Protein AF-A0A959BKE2-F1 (afdb_monomer_lite)

Structure (mmCIF, N/CA/C/O backbone):
data_AF-A0A959BKE2-F1
#
_entry.id   AF-A0A959BKE2-F1
#
loop_
_atom_site.group_PDB
_atom_site.id
_atom_site.type_symbol
_atom_site.label_atom_id
_atom_site.label_alt_id
_atom_site.label_comp_id
_atom_site.label_asym_id
_atom_site.label_entity_id
_atom_site.label_seq_id
_atom_site.pdbx_PDB_ins_code
_atom_site.Cartn_x
_atom_site.Cartn_y
_atom_site.Cartn_z
_atom_site.occupancy
_atom_site.B_iso_or_equiv
_atom_site.auth_seq_id
_atom_site.auth_comp_id
_atom_site.auth_asym_id
_atom_site.auth_atom_id
_atom_site.pdbx_PDB_model_num
ATOM 1 N N . MET A 1 1 ? 44.105 11.284 49.586 1.00 41.22 1 MET A N 1
ATOM 2 C CA . MET A 1 1 ? 44.989 10.848 48.483 1.00 41.22 1 MET A CA 1
ATOM 3 C C . MET A 1 1 ? 44.110 10.259 47.390 1.00 41.22 1 MET A C 1
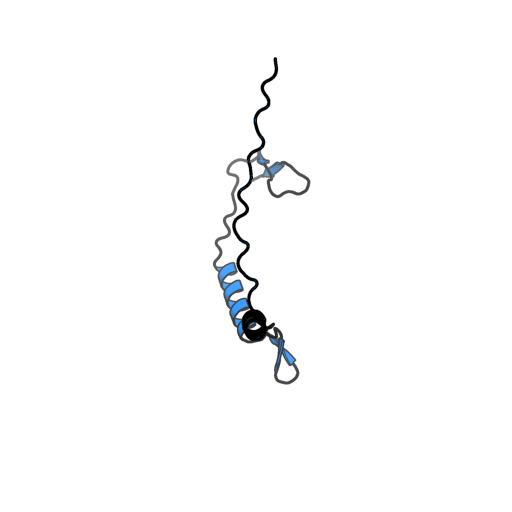ATOM 5 O O . MET A 1 1 ? 43.509 9.220 47.619 1.00 41.22 1 MET A O 1
ATOM 9 N N . VAL A 1 2 ? 43.936 10.963 46.268 1.00 49.00 2 VAL A N 1
ATOM 10 C CA . VAL A 1 2 ? 43.068 10.526 45.158 1.00 49.00 2 VAL A CA 1
ATOM 11 C C . VAL A 1 2 ? 43.936 9.822 44.120 1.00 49.00 2 VAL A C 1
ATOM 13 O O . VAL A 1 2 ? 44.916 10.387 43.638 1.00 49.00 2 VAL A O 1
ATOM 16 N N . LYS A 1 3 ? 43.605 8.564 43.829 1.00 52.53 3 LYS A N 1
ATOM 17 C CA . LYS A 1 3 ? 44.306 7.708 42.869 1.00 52.53 3 LYS A CA 1
ATOM 18 C C . LYS A 1 3 ? 43.865 8.112 41.459 1.00 52.53 3 LYS A C 1
ATOM 20 O O . LYS A 1 3 ? 42.680 8.038 41.152 1.00 52.53 3 LYS A O 1
ATOM 25 N N . GLN A 1 4 ? 44.800 8.562 40.626 1.00 54.44 4 GLN A N 1
ATOM 26 C CA . GLN A 1 4 ? 44.545 8.819 39.207 1.00 54.44 4 GLN A CA 1
ATOM 27 C C . GLN A 1 4 ? 44.290 7.473 38.517 1.00 54.44 4 GLN A C 1
ATOM 29 O O . GLN A 1 4 ? 45.168 6.609 38.489 1.00 54.44 4 GLN A O 1
ATOM 34 N N . VAL A 1 5 ? 43.072 7.272 38.016 1.00 62.94 5 VAL A N 1
ATOM 35 C CA . VAL A 1 5 ? 42.736 6.137 37.151 1.00 62.94 5 VAL A CA 1
ATOM 36 C C . VAL A 1 5 ? 43.239 6.491 35.755 1.00 62.94 5 VAL A C 1
ATOM 38 O O . VAL A 1 5 ? 42.832 7.501 35.185 1.00 62.94 5 VAL A O 1
ATOM 41 N N 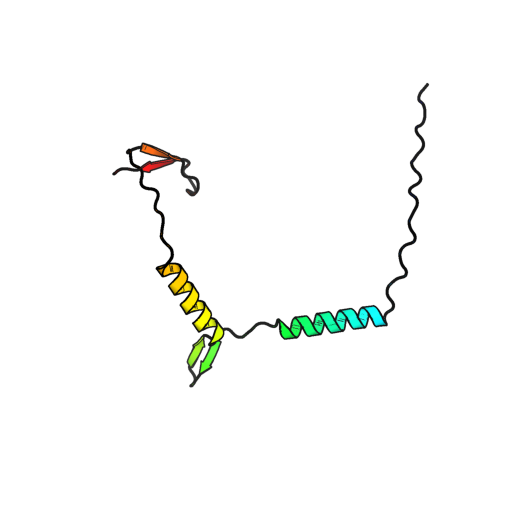. GLY A 1 6 ? 44.186 5.701 35.249 1.00 60.44 6 GLY A N 1
ATOM 42 C CA . GLY A 1 6 ? 44.805 5.905 33.942 1.00 60.44 6 GLY A CA 1
ATOM 43 C C . GLY A 1 6 ? 43.775 5.921 32.811 1.00 60.44 6 GLY A C 1
ATOM 44 O O . GLY A 1 6 ? 42.824 5.141 32.800 1.00 60.44 6 GLY A O 1
ATOM 45 N N . LYS A 1 7 ? 43.981 6.839 31.865 1.00 57.62 7 LYS A N 1
ATOM 46 C CA . LYS A 1 7 ? 43.232 6.965 30.612 1.00 57.62 7 LYS A CA 1
ATOM 47 C C . LYS A 1 7 ? 43.362 5.657 29.814 1.00 57.62 7 LYS A C 1
ATOM 49 O O . LYS A 1 7 ? 44.496 5.226 29.615 1.00 57.62 7 LYS A O 1
ATOM 54 N N . PRO A 1 8 ? 42.268 5.024 29.352 1.00 58.28 8 PRO A N 1
ATOM 55 C CA . PRO A 1 8 ? 42.389 3.874 28.470 1.00 58.28 8 PRO A CA 1
ATOM 56 C C . PRO A 1 8 ? 42.980 4.341 27.137 1.00 58.28 8 PRO A C 1
ATOM 58 O O . PRO A 1 8 ? 42.455 5.249 26.487 1.00 58.28 8 PRO A O 1
ATOM 61 N N . GLU A 1 9 ? 44.107 3.748 26.768 1.00 64.81 9 GLU A N 1
ATOM 62 C CA . GLU A 1 9 ? 44.712 3.905 25.455 1.00 64.81 9 GLU A CA 1
ATOM 63 C C . GLU A 1 9 ? 43.831 3.160 24.452 1.00 64.81 9 GLU A C 1
ATOM 65 O O . GLU A 1 9 ? 43.715 1.937 24.477 1.00 64.81 9 GLU A O 1
ATOM 70 N N . VAL A 1 10 ? 43.104 3.926 23.640 1.00 69.50 10 VAL A N 1
ATOM 71 C CA . VAL A 1 10 ? 42.244 3.389 22.587 1.00 69.50 10 VAL A CA 1
ATOM 72 C C . VAL A 1 10 ? 43.153 2.928 21.455 1.00 69.50 10 VAL A C 1
ATOM 74 O O . VAL A 1 10 ? 43.653 3.741 20.676 1.00 69.50 10 VAL A O 1
ATOM 77 N N . GLU A 1 11 ? 43.379 1.619 21.388 1.00 64.06 11 GLU A N 1
ATOM 78 C CA . GLU A 1 11 ? 44.091 0.968 20.294 1.00 64.06 11 GLU A CA 1
ATOM 79 C C . GLU A 1 11 ? 43.342 1.243 18.984 1.00 64.06 11 GLU A C 1
ATOM 81 O O . GLU A 1 11 ? 42.238 0.753 18.733 1.00 64.06 11 GLU A O 1
ATOM 86 N N . THR A 1 12 ? 43.914 2.127 18.171 1.00 66.75 12 THR A N 1
ATOM 87 C CA . THR A 1 12 ? 43.323 2.542 16.901 1.00 66.75 12 THR A CA 1
ATOM 88 C C . THR A 1 12 ? 43.583 1.432 15.892 1.00 66.75 12 THR A C 1
ATOM 90 O O . THR A 1 12 ? 44.698 1.287 15.396 1.00 66.75 12 THR A O 1
ATOM 93 N N . GLN A 1 13 ? 42.561 0.622 15.608 1.00 68.75 13 GLN A N 1
ATOM 94 C CA . GLN A 1 13 ? 42.629 -0.378 14.544 1.00 68.75 13 GLN A CA 1
ATOM 95 C C . GLN A 1 13 ? 42.997 0.306 13.216 1.00 68.75 13 GLN A C 1
ATOM 97 O O . GLN A 1 13 ? 42.477 1.391 12.932 1.00 68.75 13 GLN A O 1
ATOM 102 N N . PRO A 1 14 ? 43.884 -0.286 12.393 1.00 63.91 14 PRO A N 1
ATOM 103 C CA . PRO A 1 14 ? 44.289 0.325 11.139 1.00 63.91 14 PRO A CA 1
ATOM 104 C C . PRO A 1 14 ? 43.067 0.478 10.235 1.00 63.91 14 PRO A C 1
ATOM 106 O O . PRO A 1 14 ? 42.415 -0.501 9.867 1.00 63.91 14 PRO A O 1
ATOM 109 N N . LEU A 1 15 ? 42.762 1.729 9.889 1.00 71.00 15 LEU A N 1
ATOM 110 C CA . LEU A 1 15 ? 41.720 2.068 8.933 1.00 71.00 15 LEU A CA 1
ATOM 111 C C . LEU A 1 15 ? 42.030 1.324 7.625 1.00 71.00 15 LEU A C 1
ATOM 113 O O . LEU A 1 15 ? 43.107 1.502 7.051 1.00 71.00 15 LEU A O 1
ATOM 117 N N . SER A 1 16 ? 41.121 0.451 7.183 1.00 71.25 16 SER A N 1
ATOM 118 C CA . SER A 1 16 ? 41.296 -0.326 5.952 1.00 71.25 16 SER A CA 1
ATOM 119 C C . SER A 1 16 ? 41.640 0.604 4.782 1.00 71.25 16 SER A C 1
ATOM 121 O O . SER A 1 16 ? 41.042 1.684 4.696 1.00 71.25 16 SER A O 1
ATOM 123 N N . PRO A 1 17 ? 42.561 0.218 3.877 1.00 78.56 17 PRO A N 1
ATOM 124 C CA . PRO A 1 17 ? 42.984 1.082 2.783 1.00 78.56 17 PRO A CA 1
ATOM 125 C C . PRO A 1 17 ? 41.768 1.531 1.963 1.00 78.56 17 PRO A C 1
ATOM 127 O O . PRO A 1 17 ? 40.866 0.721 1.719 1.00 78.56 17 PRO A O 1
ATOM 130 N N . PRO A 1 18 ? 41.719 2.810 1.545 1.00 74.69 18 PRO A N 1
ATOM 131 C CA . PRO A 1 18 ? 40.575 3.326 0.821 1.00 74.69 18 PRO A CA 1
ATOM 132 C C . PRO A 1 18 ? 4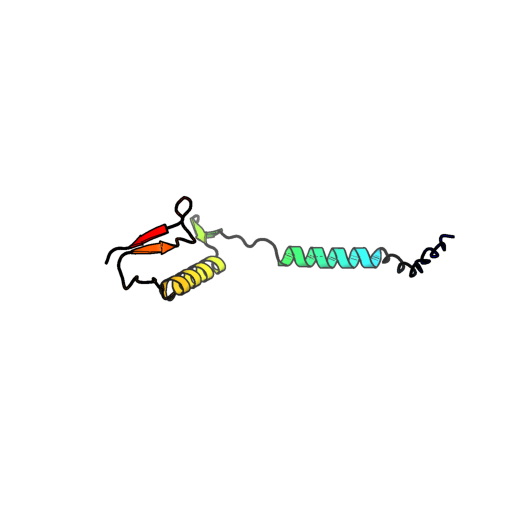0.369 2.503 -0.454 1.00 74.69 18 PRO A C 1
ATOM 134 O O . PRO A 1 18 ? 41.342 2.158 -1.138 1.00 74.69 18 PRO A O 1
ATOM 137 N N . PRO A 1 19 ? 39.114 2.162 -0.786 1.00 78.44 19 PRO A N 1
ATOM 138 C CA . PRO A 1 19 ? 38.824 1.402 -1.987 1.00 78.44 19 PRO A CA 1
ATOM 139 C C . PRO A 1 19 ? 39.380 2.148 -3.201 1.00 78.44 19 PRO A C 1
ATOM 141 O O . PRO A 1 19 ? 39.155 3.346 -3.375 1.00 78.44 19 PRO A O 1
ATOM 144 N N . GLY A 1 20 ? 40.121 1.438 -4.054 1.00 87.75 20 GLY A N 1
ATOM 145 C CA . GLY A 1 20 ? 40.689 2.035 -5.258 1.00 87.75 20 GLY A CA 1
ATOM 146 C C . GLY A 1 20 ? 39.599 2.617 -6.164 1.00 87.75 20 GLY A C 1
ATOM 147 O O . GLY A 1 20 ? 38.493 2.083 -6.235 1.00 87.75 20 GLY A O 1
ATOM 148 N N . TRP A 1 21 ? 39.928 3.674 -6.912 1.00 86.50 21 TRP A N 1
ATOM 149 C CA . TRP A 1 21 ? 39.020 4.365 -7.848 1.00 86.50 21 TRP A CA 1
ATOM 150 C C . TRP A 1 21 ? 38.191 3.403 -8.718 1.00 86.50 21 TRP A C 1
ATOM 152 O O . TRP A 1 21 ? 36.993 3.593 -8.899 1.00 86.50 21 TRP A O 1
ATOM 162 N N . LYS A 1 22 ? 38.804 2.311 -9.196 1.00 90.56 22 LYS A N 1
ATOM 163 C CA . LYS A 1 22 ? 38.134 1.297 -10.027 1.00 90.56 22 LYS A CA 1
ATOM 164 C C . LYS A 1 22 ? 36.985 0.606 -9.285 1.00 90.56 22 LYS A C 1
ATOM 166 O O . LYS A 1 22 ? 35.973 0.290 -9.900 1.00 90.56 22 LYS A O 1
ATOM 171 N N . SER A 1 23 ? 37.131 0.377 -7.982 1.00 88.06 23 SER A N 1
ATOM 172 C CA . SER A 1 23 ? 36.086 -0.196 -7.131 1.00 88.06 23 SER A CA 1
ATOM 173 C C . SER A 1 23 ? 34.949 0.797 -6.910 1.00 88.06 23 SER A C 1
ATOM 175 O O . SER A 1 23 ? 33.789 0.411 -7.009 1.00 88.06 23 SER A O 1
ATOM 177 N N . ILE A 1 24 ? 35.266 2.079 -6.708 1.00 91.06 24 ILE A N 1
ATOM 178 C CA . ILE A 1 24 ? 34.263 3.147 -6.576 1.00 91.06 24 ILE A CA 1
ATOM 179 C C . ILE A 1 24 ? 33.447 3.273 -7.869 1.00 91.06 24 ILE A C 1
ATOM 181 O O . ILE A 1 24 ? 32.220 3.249 -7.829 1.00 91.06 24 ILE A O 1
ATOM 185 N N . VAL A 1 25 ? 34.112 3.313 -9.028 1.00 94.25 25 VAL A N 1
ATOM 186 C CA . VAL A 1 25 ? 33.441 3.382 -10.337 1.00 94.25 25 VAL A CA 1
ATOM 187 C C . VAL A 1 25 ? 32.551 2.160 -10.576 1.00 94.25 25 VAL A C 1
ATOM 189 O O . VAL A 1 25 ? 31.434 2.308 -11.062 1.00 94.25 25 VAL A O 1
ATOM 192 N N . ARG A 1 26 ? 32.995 0.955 -10.195 1.00 94.62 26 ARG A N 1
ATOM 193 C CA . ARG A 1 26 ? 32.171 -0.262 -10.298 1.00 94.62 26 ARG A CA 1
ATOM 194 C C . ARG A 1 26 ? 30.910 -0.179 -9.442 1.00 94.62 26 ARG A C 1
ATOM 196 O O . ARG A 1 26 ? 29.837 -0.498 -9.939 1.00 94.62 26 ARG A O 1
ATOM 203 N N . VAL A 1 27 ? 31.022 0.268 -8.191 1.00 94.94 27 VAL A N 1
ATOM 204 C CA . VAL A 1 27 ? 29.861 0.427 -7.300 1.00 94.94 27 VAL A CA 1
ATOM 205 C C . VAL A 1 27 ? 28.889 1.467 -7.856 1.00 94.94 27 VAL A C 1
ATOM 207 O O . VAL A 1 27 ? 27.688 1.211 -7.893 1.00 94.94 27 VAL A O 1
ATOM 210 N N . LEU A 1 28 ? 29.395 2.596 -8.359 1.00 95.06 28 LEU A N 1
ATOM 211 C CA . LEU A 1 28 ? 28.565 3.634 -8.972 1.00 95.06 28 LEU A CA 1
ATOM 212 C C . LEU A 1 28 ? 27.851 3.138 -10.235 1.00 95.06 28 LEU A C 1
ATOM 214 O O . LEU A 1 28 ? 26.665 3.406 -10.398 1.00 95.06 28 LEU A O 1
ATOM 218 N N . LEU A 1 29 ? 28.531 2.374 -11.095 1.00 95.38 29 LEU A N 1
ATOM 219 C CA . LEU A 1 29 ? 27.917 1.783 -12.288 1.00 95.38 29 LEU A CA 1
ATOM 220 C C . LEU A 1 29 ? 26.810 0.787 -11.934 1.00 95.38 29 LEU A C 1
ATOM 222 O O . LEU A 1 29 ? 25.751 0.805 -12.558 1.00 95.38 29 LEU A O 1
ATOM 226 N N . VAL A 1 30 ? 27.029 -0.055 -10.921 1.00 95.38 30 VAL A N 1
ATOM 227 C CA . VAL A 1 30 ? 26.015 -1.011 -10.454 1.00 95.38 30 VAL A CA 1
ATOM 228 C C . VAL A 1 30 ? 24.821 -0.278 -9.840 1.00 95.38 30 VAL A C 1
ATOM 230 O O . VAL A 1 30 ? 23.680 -0.584 -10.178 1.00 95.38 30 VAL A O 1
ATOM 233 N N . ALA A 1 31 ? 25.062 0.722 -8.991 1.00 93.31 31 ALA A N 1
ATOM 234 C CA . ALA A 1 31 ? 24.002 1.529 -8.390 1.00 93.31 31 ALA A CA 1
ATOM 235 C C . ALA A 1 31 ? 23.184 2.289 -9.448 1.00 93.31 31 ALA A C 1
ATOM 237 O O . ALA A 1 31 ? 21.956 2.319 -9.379 1.00 93.31 31 ALA A O 1
ATOM 238 N N . PHE A 1 32 ? 23.849 2.849 -10.461 1.00 93.25 32 PHE A N 1
ATOM 239 C CA . PHE A 1 32 ? 23.188 3.538 -11.565 1.00 93.25 32 PHE A CA 1
ATOM 240 C C . PHE A 1 32 ? 22.341 2.579 -12.410 1.00 93.25 32 PHE A C 1
ATOM 242 O O . PHE A 1 32 ? 21.182 2.871 -12.694 1.00 93.25 32 PHE A O 1
ATOM 249 N N . ALA A 1 33 ? 22.871 1.401 -12.749 1.00 92.50 33 ALA A N 1
ATOM 250 C CA . ALA A 1 33 ? 22.121 0.382 -13.480 1.00 92.50 33 ALA A CA 1
ATOM 251 C C . ALA A 1 33 ? 20.868 -0.079 -12.711 1.00 92.50 33 ALA A C 1
ATOM 253 O O . ALA A 1 33 ? 19.796 -0.209 -13.303 1.00 92.50 33 ALA A O 1
ATOM 254 N N . LEU A 1 34 ? 20.975 -0.264 -11.390 1.00 91.44 34 LEU A N 1
ATOM 255 C CA . LEU A 1 34 ? 19.834 -0.599 -10.532 1.00 91.44 34 LEU A CA 1
ATOM 256 C C . LEU A 1 34 ? 18.768 0.505 -10.525 1.00 91.44 34 LEU A C 1
ATOM 258 O O . LEU A 1 34 ? 17.576 0.205 -10.603 1.00 91.44 34 LEU A O 1
ATOM 262 N N . TRP A 1 35 ? 19.182 1.772 -10.477 1.00 89.88 35 TRP A N 1
ATOM 263 C CA . TRP A 1 35 ? 18.259 2.906 -10.488 1.00 89.88 35 TRP A CA 1
ATOM 264 C C . TRP A 1 35 ? 17.448 2.995 -11.788 1.00 89.88 35 TRP A C 1
ATOM 266 O O . TRP A 1 35 ? 16.242 3.224 -11.734 1.00 89.88 35 TRP A O 1
ATOM 276 N N . ILE A 1 36 ? 18.071 2.729 -12.943 1.00 85.88 36 ILE A N 1
ATOM 277 C CA . ILE A 1 36 ? 17.382 2.702 -14.244 1.00 85.88 36 ILE A CA 1
ATOM 278 C C . ILE A 1 36 ? 16.322 1.592 -14.297 1.00 85.88 36 ILE A C 1
ATOM 280 O O . ILE A 1 36 ? 15.211 1.824 -14.770 1.00 85.88 36 ILE A O 1
ATOM 284 N N . ILE A 1 37 ? 16.630 0.399 -13.779 1.00 79.88 37 ILE A N 1
ATOM 285 C CA . ILE A 1 37 ? 15.693 -0.739 -13.776 1.00 79.88 37 ILE A CA 1
ATOM 286 C C . ILE A 1 37 ? 14.484 -0.467 -12.865 1.00 79.88 37 ILE A C 1
ATOM 288 O O . ILE A 1 37 ? 13.363 -0.863 -13.185 1.00 79.88 37 ILE A O 1
ATOM 292 N N . MET A 1 38 ? 14.693 0.219 -11.738 1.00 73.31 38 MET A N 1
ATOM 293 C CA . MET A 1 38 ? 13.624 0.591 -10.802 1.00 73.31 38 MET A CA 1
ATOM 294 C C . MET A 1 38 ? 12.956 1.935 -11.131 1.00 73.31 38 MET A C 1
ATOM 296 O O . MET A 1 38 ? 12.188 2.443 -10.311 1.00 73.31 38 MET A O 1
ATOM 300 N N . GLY A 1 39 ? 13.237 2.511 -12.303 1.00 70.69 39 GLY A N 1
ATOM 301 C CA . GLY A 1 39 ? 12.697 3.798 -12.726 1.00 70.69 39 GLY A CA 1
ATOM 302 C C . GLY A 1 39 ? 11.161 3.870 -12.666 1.00 70.69 39 GLY A C 1
ATOM 303 O O . GLY A 1 39 ? 10.474 2.841 -12.697 1.00 70.69 39 GLY A O 1
ATOM 304 N N . PRO A 1 40 ? 10.599 5.087 -12.557 1.00 67.62 40 PRO A N 1
ATOM 305 C CA . PRO A 1 40 ? 9.161 5.282 -12.430 1.00 67.62 40 PRO A CA 1
ATOM 306 C C . PRO A 1 40 ? 8.442 4.706 -13.653 1.00 67.62 40 PRO A C 1
ATOM 308 O O . PRO A 1 40 ? 8.751 5.045 -14.791 1.00 67.62 40 PRO A O 1
ATOM 311 N N . LYS A 1 41 ? 7.482 3.811 -13.412 1.00 71.75 41 LYS A N 1
ATOM 312 C CA . LYS A 1 41 ? 6.598 3.288 -14.456 1.00 71.75 41 LYS A CA 1
ATOM 313 C C . LYS A 1 41 ? 5.487 4.299 -14.692 1.00 71.75 41 LYS A C 1
ATOM 315 O O . LYS A 1 41 ? 4.865 4.747 -13.727 1.00 71.75 41 LYS A O 1
ATOM 320 N N . ASP A 1 42 ? 5.206 4.611 -15.952 1.00 74.38 42 ASP A N 1
ATOM 321 C CA . ASP A 1 42 ? 4.104 5.506 -16.291 1.00 74.38 42 ASP A CA 1
ATOM 322 C C . ASP A 1 42 ? 2.773 4.927 -15.796 1.00 74.38 42 ASP A C 1
ATOM 324 O O . ASP A 1 42 ? 2.448 3.751 -16.001 1.00 74.38 42 ASP A O 1
ATOM 328 N N . PHE A 1 43 ? 2.011 5.764 -15.093 1.00 78.81 43 PHE A N 1
ATOM 329 C CA . PHE A 1 43 ? 0.699 5.412 -14.547 1.00 78.81 43 PHE A CA 1
ATOM 330 C C . PHE A 1 43 ? -0.408 5.533 -15.598 1.00 78.81 43 PHE A C 1
ATOM 332 O O . PHE A 1 43 ? -1.418 4.833 -15.503 1.00 78.81 43 PHE A O 1
ATOM 339 N N . ILE A 1 44 ? -0.208 6.410 -16.586 1.00 84.44 44 ILE A N 1
ATOM 340 C CA . ILE A 1 44 ? -1.158 6.735 -17.647 1.00 84.44 44 ILE A CA 1
ATOM 341 C C . ILE A 1 44 ? -0.520 6.400 -18.994 1.00 84.44 44 ILE A C 1
ATOM 343 O O . ILE A 1 44 ? 0.583 6.850 -19.291 1.00 84.44 44 ILE A O 1
ATOM 347 N N . VAL A 1 45 ? -1.228 5.626 -19.808 1.00 86.12 45 VAL A N 1
ATOM 348 C CA . VAL A 1 45 ? -0.858 5.265 -21.177 1.00 86.12 45 VAL A CA 1
ATOM 349 C C . VAL A 1 45 ? -1.911 5.844 -22.113 1.00 86.12 45 VAL A C 1
ATOM 351 O O . VAL A 1 45 ? -3.108 5.738 -21.857 1.00 86.12 45 VAL A O 1
ATOM 354 N N . TRP A 1 46 ? -1.477 6.462 -23.205 1.00 84.62 46 TRP A N 1
ATOM 355 C CA . TRP A 1 46 ? -2.387 6.985 -24.218 1.00 84.62 46 TRP A CA 1
ATOM 356 C C . TRP A 1 46 ? -2.793 5.868 -25.171 1.00 84.62 46 TRP A C 1
ATOM 358 O O . TRP A 1 46 ? -1.944 5.278 -25.839 1.00 84.62 46 TRP A O 1
ATOM 368 N N . LYS A 1 47 ? -4.092 5.592 -25.245 1.00 83.06 47 LYS A N 1
ATOM 369 C CA . LYS A 1 47 ? -4.674 4.637 -26.184 1.00 83.06 47 LYS A CA 1
ATOM 370 C C . LYS A 1 47 ? -5.776 5.344 -26.962 1.00 83.06 47 LYS A C 1
ATOM 372 O O . LYS A 1 47 ? -6.662 5.947 -26.366 1.00 83.06 47 LYS A O 1
ATOM 377 N N . ASP A 1 48 ? -5.668 5.351 -28.288 1.00 84.69 48 ASP A N 1
ATOM 378 C CA . ASP A 1 48 ? -6.649 5.980 -29.187 1.00 84.69 48 ASP A CA 1
ATOM 379 C C . ASP A 1 48 ? -6.956 7.454 -28.839 1.00 84.69 48 ASP A C 1
ATOM 381 O O . ASP A 1 48 ? -8.097 7.912 -28.882 1.00 84.69 48 ASP A O 1
ATOM 385 N N . GLY A 1 49 ? -5.923 8.205 -28.436 1.00 85.38 49 GLY A N 1
ATOM 386 C CA . GLY A 1 49 ? -6.043 9.617 -28.052 1.00 85.38 49 GLY A CA 1
ATOM 387 C C . GLY A 1 49 ? -6.699 9.861 -26.689 1.00 85.38 49 GLY A C 1
ATOM 388 O O . GLY A 1 49 ? -6.908 11.015 -26.317 1.00 85.38 49 GLY A O 1
ATOM 389 N N . LYS A 1 50 ? -7.000 8.805 -25.924 1.00 85.94 50 LYS A N 1
ATOM 390 C CA . LYS A 1 50 ? -7.547 8.892 -24.568 1.00 85.94 50 LYS A CA 1
ATOM 391 C C . LYS A 1 50 ? -6.510 8.442 -23.533 1.00 85.94 50 LYS A C 1
ATOM 393 O O . LYS A 1 50 ? -5.815 7.449 -23.761 1.00 85.94 50 LYS A O 1
ATOM 398 N N . PRO A 1 51 ? -6.393 9.145 -22.394 1.00 87.56 51 PRO A N 1
ATOM 399 C CA . PRO A 1 51 ? -5.554 8.694 -21.297 1.00 87.56 51 PRO A CA 1
ATOM 400 C C . PRO A 1 51 ? -6.230 7.510 -20.594 1.00 87.56 51 PRO A C 1
ATOM 402 O O . PRO A 1 51 ? -7.343 7.630 -20.084 1.00 87.56 51 PRO A O 1
ATOM 405 N N . GLU A 1 52 ? -5.557 6.366 -20.546 1.00 87.31 52 GLU A N 1
ATOM 406 C CA . GLU A 1 52 ? -5.990 5.184 -19.803 1.00 87.31 52 GLU A CA 1
ATOM 407 C C . GLU A 1 52 ? -4.976 4.822 -18.717 1.00 87.31 52 GLU A C 1
ATOM 409 O O . GLU A 1 52 ? -3.782 5.074 -18.856 1.00 87.31 52 GLU A O 1
ATOM 414 N N . LEU A 1 53 ? -5.424 4.180 -17.633 1.00 84.31 53 LEU A N 1
ATOM 415 C CA . LEU A 1 53 ? -4.486 3.616 -16.662 1.00 84.31 53 LEU A CA 1
ATOM 416 C C . LEU A 1 53 ? -3.639 2.522 -17.319 1.00 84.31 53 LEU A C 1
ATOM 418 O O . LEU A 1 53 ? -4.154 1.674 -18.054 1.00 84.31 53 LEU A O 1
ATOM 422 N N . ALA A 1 54 ? -2.349 2.507 -16.992 1.00 87.62 54 ALA A N 1
ATOM 423 C CA . ALA A 1 54 ? -1.451 1.447 -17.414 1.00 87.62 54 ALA A CA 1
ATOM 424 C C . ALA A 1 54 ? -1.986 0.065 -16.974 1.00 87.62 54 ALA A C 1
ATOM 426 O O . ALA A 1 54 ? -2.547 -0.049 -15.877 1.00 87.62 54 ALA A O 1
ATOM 427 N N . PRO A 1 55 ? -1.786 -1.010 -17.762 1.00 87.19 55 PRO A N 1
ATOM 428 C CA . PRO A 1 55 ? -2.334 -2.335 -17.451 1.00 87.19 55 PRO A CA 1
ATOM 429 C C . PRO A 1 55 ? -1.957 -2.851 -16.056 1.00 87.19 55 PRO A C 1
ATOM 431 O O . PRO 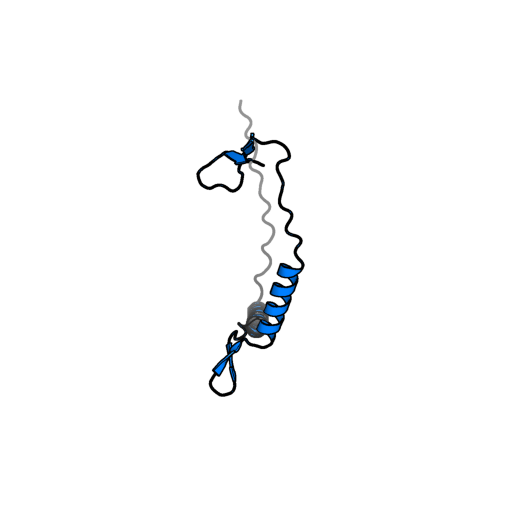A 1 55 ? -2.803 -3.370 -15.334 1.00 87.19 55 PRO A O 1
ATOM 434 N N . TRP A 1 56 ? -0.707 -2.625 -15.631 1.00 82.50 56 TRP A N 1
ATOM 435 C CA . TRP A 1 56 ? -0.224 -3.002 -14.296 1.00 82.50 56 TRP A CA 1
ATOM 436 C C . TRP A 1 56 ? -0.969 -2.273 -13.169 1.00 82.50 56 TRP A C 1
ATOM 438 O O . TRP A 1 56 ? -1.131 -2.809 -12.074 1.00 82.50 56 TRP A O 1
ATOM 448 N N . ARG A 1 57 ? -1.430 -1.044 -13.430 1.00 87.69 57 ARG A N 1
ATOM 449 C CA . ARG A 1 57 ? -2.167 -0.229 -12.468 1.00 87.69 57 ARG A CA 1
ATOM 450 C C . ARG A 1 57 ? -3.647 -0.605 -12.438 1.00 87.69 57 ARG A C 1
ATOM 452 O O . ARG A 1 57 ? -4.209 -0.607 -11.350 1.00 87.69 57 ARG A O 1
ATOM 459 N N . LYS A 1 58 ? -4.245 -0.970 -13.580 1.00 89.31 58 LYS A N 1
ATOM 460 C CA . LYS A 1 58 ? -5.603 -1.544 -13.628 1.00 89.31 58 LYS A CA 1
ATOM 461 C C . LYS A 1 58 ? -5.672 -2.855 -12.838 1.00 89.31 58 LYS A C 1
ATOM 463 O O . LYS A 1 58 ? -6.496 -2.963 -11.945 1.00 89.31 58 LYS A O 1
ATOM 468 N N . ALA A 1 59 ? -4.722 -3.766 -13.057 1.00 88.12 59 ALA A N 1
ATOM 469 C CA . ALA A 1 59 ? -4.648 -5.022 -12.305 1.00 88.12 59 ALA A CA 1
ATOM 470 C C . ALA A 1 59 ? -4.470 -4.798 -10.791 1.00 88.12 59 ALA A C 1
ATOM 472 O O . ALA A 1 59 ? -5.078 -5.484 -9.974 1.00 88.12 59 ALA A O 1
ATOM 473 N N . LYS A 1 60 ? -3.654 -3.807 -10.397 1.00 89.75 60 LYS A N 1
ATOM 474 C CA . LYS A 1 60 ? -3.515 -3.423 -8.986 1.00 89.75 60 LYS A CA 1
ATOM 475 C C . LYS A 1 60 ? -4.820 -2.860 -8.413 1.00 89.75 60 LYS A C 1
ATOM 477 O O . LYS A 1 60 ? -5.165 -3.198 -7.291 1.00 89.75 60 LYS A O 1
ATOM 482 N N . LEU A 1 61 ? -5.521 -2.018 -9.172 1.00 90.38 61 LEU A N 1
ATOM 483 C CA . LEU A 1 61 ? -6.797 -1.436 -8.758 1.00 90.38 61 LEU A CA 1
ATOM 484 C C . LEU A 1 61 ? -7.868 -2.512 -8.551 1.00 90.38 61 LEU A C 1
ATOM 486 O O . LEU A 1 61 ? -8.553 -2.488 -7.540 1.00 90.38 61 LEU A O 1
ATOM 490 N N . GLU A 1 62 ? -7.994 -3.453 -9.485 1.00 93.31 62 GLU A N 1
ATOM 491 C CA . GLU A 1 62 ? -8.953 -4.561 -9.387 1.00 93.31 62 GLU A CA 1
ATOM 492 C C . GLU A 1 62 ? -8.689 -5.415 -8.147 1.00 93.31 62 GLU A C 1
ATOM 494 O O . GLU A 1 62 ? -9.609 -5.687 -7.383 1.00 93.31 62 GLU A O 1
ATOM 499 N N . ARG A 1 63 ? -7.418 -5.739 -7.890 1.00 91.69 63 ARG A N 1
ATOM 500 C CA . ARG A 1 63 ? -7.014 -6.447 -6.676 1.00 91.69 63 ARG A CA 1
ATOM 501 C C . ARG A 1 63 ? -7.355 -5.670 -5.402 1.00 91.69 63 ARG A C 1
ATOM 503 O O . ARG A 1 63 ? -7.858 -6.255 -4.455 1.00 91.69 63 ARG A O 1
ATOM 510 N N . GLU A 1 64 ? -7.058 -4.372 -5.355 1.00 91.00 64 GLU A N 1
ATOM 511 C CA . GLU A 1 64 ? -7.359 -3.536 -4.183 1.00 91.00 64 GLU A CA 1
ATOM 512 C C . GLU A 1 64 ? -8.875 -3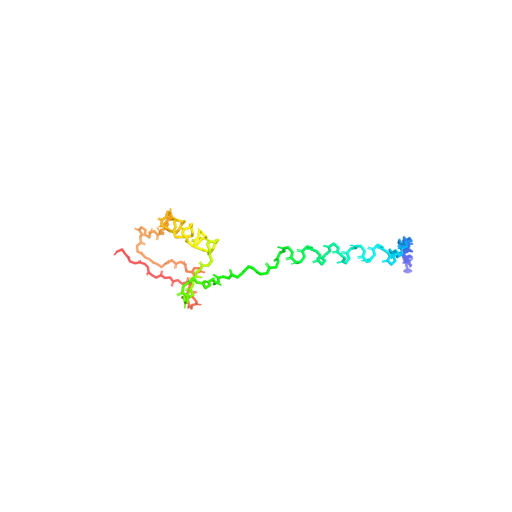.446 -3.936 1.00 91.00 64 GLU A C 1
ATOM 514 O O . GLU A 1 64 ? -9.308 -3.452 -2.789 1.00 91.00 64 GLU A O 1
ATOM 519 N N . LEU A 1 65 ? -9.690 -3.404 -4.994 1.00 92.94 65 LEU A N 1
ATOM 520 C CA . LEU A 1 65 ? -11.149 -3.436 -4.875 1.00 92.94 65 LEU A CA 1
ATOM 521 C C . LEU A 1 65 ? -11.651 -4.780 -4.339 1.00 92.94 65 LEU A C 1
ATOM 523 O O . LEU A 1 65 ? -12.509 -4.791 -3.463 1.00 92.94 65 LEU A O 1
ATOM 527 N N . GLU A 1 66 ? -11.100 -5.893 -4.822 1.00 91.31 66 GLU A N 1
ATOM 528 C CA . GLU A 1 66 ? -11.425 -7.234 -4.324 1.00 91.31 66 GLU A CA 1
ATOM 529 C C . GLU A 1 66 ? -11.025 -7.406 -2.850 1.00 91.31 66 GLU A C 1
ATOM 531 O O . GLU A 1 66 ? -11.795 -7.934 -2.049 1.00 91.31 66 GLU A O 1
ATOM 536 N N . GLU A 1 67 ? -9.847 -6.914 -2.458 1.00 88.44 67 GLU A N 1
ATOM 537 C CA . GLU A 1 67 ? -9.390 -6.918 -1.062 1.00 88.44 67 GLU A CA 1
ATOM 538 C C . GLU A 1 67 ? -10.306 -6.076 -0.159 1.00 88.44 67 GLU A C 1
ATOM 540 O O . GLU A 1 67 ? -10.544 -6.455 0.984 1.00 88.44 67 GLU A O 1
ATOM 545 N N . LEU A 1 68 ? -10.854 -4.961 -0.654 1.00 87.19 68 LEU A N 1
ATOM 546 C CA . LEU A 1 68 ? -11.810 -4.144 0.100 1.00 87.19 68 LEU A CA 1
ATOM 547 C C . LEU A 1 68 ? -13.195 -4.790 0.210 1.00 87.19 68 LEU A C 1
ATOM 549 O O . LEU A 1 68 ? -13.810 -4.693 1.267 1.00 87.19 68 LEU A O 1
ATOM 553 N N . ASP A 1 69 ? -13.683 -5.432 -0.851 1.00 85.75 69 ASP A N 1
ATOM 554 C CA . ASP A 1 69 ? -14.991 -6.106 -0.855 1.00 85.75 69 ASP A CA 1
ATOM 555 C C . ASP A 1 69 ? -14.979 -7.379 0.007 1.00 85.75 69 ASP A C 1
ATOM 557 O O . ASP A 1 69 ? -15.947 -7.697 0.696 1.00 85.75 69 ASP A O 1
ATOM 561 N N . SER A 1 70 ? -13.843 -8.082 0.025 1.00 80.75 70 SER A N 1
ATOM 562 C CA . SER A 1 70 ? -13.625 -9.262 0.871 1.00 80.75 70 SER A CA 1
ATOM 563 C C . SER A 1 70 ? -13.193 -8.935 2.302 1.00 80.75 70 SER A C 1
ATOM 565 O O . SER A 1 70 ? -13.187 -9.827 3.154 1.00 80.75 70 SER A O 1
ATOM 567 N N . ALA A 1 71 ? -12.833 -7.683 2.599 1.00 79.69 71 ALA A N 1
ATOM 568 C CA . ALA A 1 71 ? -12.479 -7.286 3.951 1.00 79.69 71 ALA A CA 1
ATOM 569 C C . ALA A 1 71 ? -13.717 -7.345 4.857 1.00 79.69 71 ALA A C 1
ATOM 571 O O . ALA A 1 71 ? -14.602 -6.492 4.803 1.00 79.69 71 ALA A O 1
ATOM 572 N N . GLU A 1 72 ? -13.755 -8.331 5.754 1.00 72.75 72 GLU A N 1
ATOM 573 C CA . GLU A 1 72 ? -14.744 -8.363 6.827 1.00 72.75 72 GLU A CA 1
ATOM 574 C C . GLU A 1 72 ? -14.558 -7.135 7.729 1.00 72.75 72 GLU A C 1
ATOM 576 O O . GLU A 1 72 ? -13.595 -7.020 8.495 1.00 72.75 72 GLU A O 1
ATOM 581 N N . GLN A 1 73 ? -15.484 -6.182 7.642 1.00 66.12 73 GLN A N 1
ATOM 582 C CA . GLN A 1 73 ? -15.469 -5.012 8.505 1.00 66.12 73 GLN A CA 1
ATOM 583 C C . GLN A 1 73 ? -16.010 -5.389 9.889 1.00 66.12 73 GLN A C 1
ATOM 585 O O . GLN A 1 73 ? -17.213 -5.347 10.151 1.00 66.12 73 GLN A O 1
ATOM 590 N N . TYR A 1 74 ? -15.110 -5.744 10.806 1.00 67.12 74 TYR A N 1
ATOM 591 C CA . TYR A 1 74 ? -15.459 -5.955 12.209 1.00 67.12 74 TYR A CA 1
ATOM 592 C C . TYR A 1 74 ? -15.828 -4.622 12.865 1.00 67.12 74 TYR A C 1
ATOM 594 O O . TYR A 1 74 ? -14.967 -3.825 13.240 1.00 67.12 74 TYR A O 1
ATOM 602 N N . VAL A 1 75 ? -17.125 -4.382 13.033 1.00 70.56 75 VAL A N 1
ATOM 603 C CA . VAL A 1 75 ? -17.628 -3.305 13.890 1.00 70.56 75 VAL A CA 1
ATOM 604 C C . VAL A 1 75 ? -17.798 -3.832 15.309 1.00 70.56 75 VAL A C 1
ATOM 606 O O . VAL A 1 75 ? -18.499 -4.814 15.553 1.00 70.56 75 VAL A O 1
ATOM 609 N N . LEU A 1 76 ? -17.150 -3.169 16.269 1.00 72.19 76 LEU A N 1
ATOM 610 C CA . LEU A 1 76 ? -17.379 -3.433 17.685 1.00 72.19 76 LEU A CA 1
ATOM 611 C C . LEU A 1 76 ? -18.774 -2.928 18.056 1.00 72.19 76 LEU A C 1
ATOM 613 O O . LEU A 1 76 ? -19.019 -1.723 18.082 1.00 72.19 76 LEU A O 1
ATOM 617 N N . PHE A 1 77 ? -19.687 -3.850 18.355 1.00 73.62 77 PHE A N 1
ATOM 618 C CA . PHE A 1 77 ? -21.013 -3.505 18.854 1.00 73.62 77 PHE A CA 1
ATOM 619 C C . PHE A 1 77 ? -20.997 -3.405 20.383 1.00 73.62 77 PHE A C 1
ATOM 621 O O . PHE A 1 77 ? -20.634 -4.360 21.080 1.00 73.62 77 PHE A O 1
ATOM 628 N N . ALA A 1 78 ? -21.414 -2.260 20.921 1.00 81.94 78 ALA A N 1
ATOM 629 C CA . ALA A 1 78 ? -21.589 -2.101 22.358 1.00 81.94 78 ALA A CA 1
ATOM 630 C C . ALA A 1 78 ? -22.847 -2.856 22.808 1.00 81.94 78 ALA A C 1
ATOM 632 O O . ALA A 1 78 ? -23.963 -2.506 22.440 1.00 81.94 78 ALA A O 1
ATOM 633 N N . ARG A 1 79 ? -22.680 -3.899 23.630 1.00 84.50 79 ARG A N 1
ATOM 634 C CA . ARG A 1 79 ? -23.818 -4.664 24.179 1.00 84.50 79 ARG A CA 1
ATOM 635 C C . ARG A 1 79 ? -24.623 -3.898 25.228 1.00 84.50 79 ARG A C 1
ATOM 637 O O . ARG A 1 79 ? -25.733 -4.304 25.548 1.00 84.50 79 ARG A O 1
ATOM 644 N N . VAL A 1 80 ? -24.043 -2.851 25.808 1.00 89.25 80 VAL A N 1
ATOM 645 C CA . VAL A 1 80 ? -24.646 -2.056 26.879 1.00 89.25 80 VAL A CA 1
ATOM 646 C C . VAL A 1 80 ? -24.505 -0.585 26.497 1.00 89.25 80 VAL A C 1
ATOM 648 O O . VAL A 1 80 ? -23.412 -0.179 26.101 1.00 89.25 80 VAL A O 1
ATOM 651 N N . PRO A 1 81 ? -25.568 0.227 26.603 1.00 90.94 81 PRO A N 1
ATOM 652 C CA . PRO A 1 81 ? -25.455 1.654 26.350 1.00 90.94 81 PRO A CA 1
ATOM 653 C C . PRO A 1 81 ? -24.556 2.312 27.403 1.00 90.94 81 PRO A C 1
ATOM 655 O O . PRO A 1 81 ? -24.646 2.006 28.595 1.00 90.94 81 PRO A O 1
ATOM 658 N N . GLY A 1 82 ? -23.680 3.223 26.982 1.00 91.62 82 GLY A N 1
ATOM 659 C CA . GLY A 1 82 ? -22.737 3.854 27.903 1.00 91.62 82 GLY A CA 1
ATOM 660 C C . GLY A 1 82 ? -21.629 4.660 27.240 1.00 91.62 82 GLY A C 1
ATOM 661 O O . GLY A 1 82 ? -21.565 4.798 26.020 1.00 91.62 82 GLY A O 1
ATOM 662 N N . ASN A 1 83 ? -20.749 5.211 28.080 1.00 91.69 83 ASN A N 1
ATOM 663 C CA . ASN A 1 83 ? -19.575 5.958 27.639 1.00 91.69 83 ASN A CA 1
ATOM 664 C C . ASN A 1 83 ? -18.374 5.022 27.473 1.00 91.69 83 ASN A C 1
ATOM 666 O O . ASN A 1 83 ? -17.902 4.443 28.451 1.00 91.69 83 ASN A O 1
ATOM 670 N N . TYR A 1 84 ? -17.845 4.944 26.257 1.00 87.81 84 TYR A N 1
ATOM 671 C CA . TYR A 1 84 ? -16.661 4.163 25.908 1.00 87.81 84 TYR A CA 1
ATOM 672 C C . TYR A 1 84 ? -15.492 5.086 25.582 1.00 87.81 84 TYR A C 1
ATOM 674 O O . TYR A 1 84 ? -15.700 6.177 25.055 1.00 87.81 84 TYR A O 1
ATOM 682 N N . LEU A 1 85 ? -14.266 4.659 25.895 1.00 90.19 85 LEU A N 1
ATOM 683 C CA . LEU A 1 85 ? -13.063 5.403 25.519 1.00 90.19 85 LEU A CA 1
ATOM 684 C C . LEU A 1 85 ? -12.942 5.462 23.995 1.00 90.19 85 LEU A C 1
ATOM 686 O O . LEU A 1 85 ? -13.082 4.442 23.319 1.00 90.19 85 LEU A O 1
ATOM 690 N N . CYS A 1 86 ? -12.668 6.651 23.465 1.00 86.62 86 CYS A N 1
ATOM 691 C CA . CYS A 1 86 ? -12.453 6.852 22.042 1.00 86.62 86 CYS A CA 1
ATOM 692 C C . CYS A 1 86 ? -10.973 7.071 21.750 1.00 86.62 86 CYS A C 1
ATOM 694 O O . CYS A 1 86 ? -10.443 8.162 21.929 1.00 86.62 86 CYS A O 1
ATOM 696 N N . TYR A 1 87 ? -10.312 6.027 21.259 1.00 83.62 87 TYR A N 1
ATOM 697 C CA . TYR A 1 87 ? -8.892 6.089 20.902 1.00 83.62 87 TYR A CA 1
ATOM 698 C C . TYR A 1 87 ? -8.624 6.779 19.557 1.00 83.62 87 TYR A C 1
ATOM 700 O O . TYR A 1 87 ? -7.473 7.045 19.235 1.00 83.62 87 TYR A O 1
ATOM 708 N N . ASN A 1 88 ? -9.672 7.057 18.774 1.00 83.12 88 ASN A N 1
ATOM 709 C CA . ASN A 1 88 ? -9.570 7.637 17.431 1.00 83.12 88 ASN A CA 1
ATOM 710 C C . ASN A 1 88 ? -10.467 8.876 17.239 1.00 83.12 88 ASN A C 1
ATOM 712 O O . ASN A 1 88 ? -10.890 9.185 16.129 1.00 83.12 88 ASN A O 1
ATOM 716 N N . CYS A 1 89 ? -10.815 9.562 18.327 1.00 84.94 89 CYS A N 1
ATOM 717 C CA . CYS A 1 89 ? -11.540 10.827 18.273 1.00 84.94 89 CYS A CA 1
ATOM 718 C C . CYS A 1 89 ? -10.550 11.974 18.474 1.00 84.94 89 CYS A C 1
ATOM 720 O O . CYS A 1 89 ? -9.771 11.944 19.420 1.00 84.94 89 CYS A O 1
ATOM 722 N N . PHE A 1 90 ? -10.611 12.998 17.622 1.00 85.31 90 PHE A N 1
ATOM 723 C CA . PHE A 1 90 ? -9.695 14.144 17.689 1.00 85.31 90 PHE A CA 1
ATOM 724 C C . PHE A 1 90 ? -9.836 14.949 18.988 1.00 85.31 90 PHE A C 1
ATOM 726 O O . PHE A 1 90 ? -8.839 15.243 19.636 1.00 85.31 90 PHE A O 1
ATOM 733 N N . ASP A 1 91 ? -11.075 15.236 19.399 1.00 87.81 91 ASP A N 1
ATOM 734 C CA . ASP A 1 91 ? -11.349 16.189 20.488 1.00 87.81 91 ASP A CA 1
ATOM 735 C C . ASP A 1 91 ? -12.092 15.564 21.679 1.00 87.81 91 ASP A C 1
ATOM 737 O O . ASP A 1 91 ? -12.565 16.271 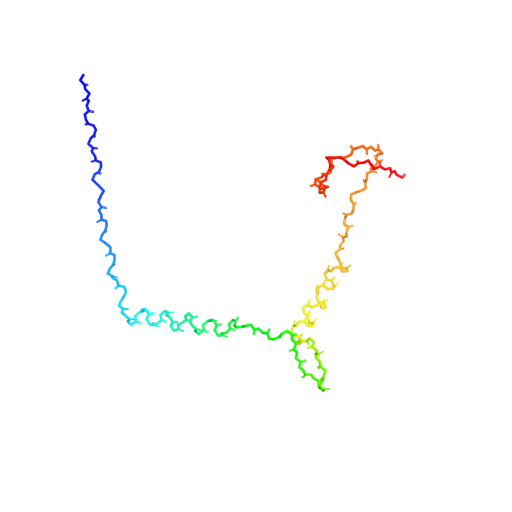22.569 1.00 87.81 91 ASP A O 1
ATOM 741 N N . LYS A 1 92 ? -12.289 14.239 21.682 1.00 85.50 92 LYS A N 1
ATOM 742 C CA . LYS A 1 92 ? -13.133 13.562 22.678 1.00 85.50 92 LYS A CA 1
ATOM 743 C C . LYS A 1 92 ? -12.462 12.311 23.211 1.00 85.50 92 LYS A C 1
ATOM 745 O O . LYS A 1 92 ? -12.217 11.375 22.467 1.00 85.50 92 LYS A O 1
ATOM 750 N N . GLU A 1 93 ? -12.279 12.240 24.523 1.00 90.25 93 GLU A N 1
ATOM 751 C CA . GLU A 1 93 ? -11.765 11.030 25.178 1.00 90.25 93 GLU A CA 1
ATOM 752 C C . GLU A 1 93 ? -12.803 9.902 25.232 1.00 90.25 93 GLU A C 1
ATOM 754 O O . GLU A 1 93 ? -12.449 8.736 25.409 1.00 90.25 93 GLU A O 1
ATOM 759 N N . LYS A 1 94 ? -14.098 10.234 25.114 1.00 91.25 94 LYS A N 1
ATOM 760 C CA . LYS A 1 94 ? -15.208 9.283 25.235 1.00 91.25 94 LYS A CA 1
ATOM 761 C C . LYS A 1 94 ? -16.283 9.512 24.175 1.00 91.25 94 LYS A C 1
ATOM 763 O O . LYS A 1 94 ? -16.578 10.652 23.818 1.00 91.25 94 LYS A O 1
ATOM 768 N N . ILE A 1 95 ? -16.902 8.421 23.732 1.00 89.62 95 ILE A N 1
ATOM 769 C CA . ILE A 1 95 ? -18.133 8.421 22.934 1.00 89.62 95 ILE A CA 1
ATOM 770 C C . ILE A 1 95 ? -19.262 7.765 23.723 1.00 89.62 95 ILE A C 1
ATOM 772 O O . ILE A 1 95 ? -19.049 6.759 24.400 1.00 89.62 95 ILE A O 1
ATOM 776 N N . PHE A 1 96 ? -20.464 8.329 23.625 1.00 89.50 96 PHE A N 1
ATOM 777 C CA . PHE A 1 96 ? -21.667 7.693 24.145 1.00 89.50 96 PHE A CA 1
ATOM 778 C C . PHE A 1 96 ? -22.288 6.835 23.046 1.00 89.50 96 PHE A C 1
ATOM 780 O O . PHE A 1 96 ? -22.573 7.342 21.960 1.00 89.50 96 PHE A O 1
ATOM 787 N N . VAL A 1 97 ? -22.488 5.550 23.326 1.00 87.56 97 VAL A N 1
ATOM 788 C CA . VAL A 1 97 ? -23.127 4.609 22.402 1.00 87.56 97 VAL A CA 1
ATOM 789 C C . VAL A 1 97 ? -24.497 4.236 22.957 1.00 87.56 97 VAL A C 1
ATOM 791 O O . VAL A 1 97 ? -24.608 3.838 24.117 1.00 87.56 97 VAL A O 1
ATOM 794 N N . THR A 1 98 ? -25.526 4.374 22.123 1.00 83.19 98 THR A N 1
ATOM 795 C CA . THR A 1 98 ? -26.880 3.859 22.367 1.00 83.19 98 THR A CA 1
ATOM 796 C C . THR A 1 98 ? -27.154 2.694 21.419 1.00 83.19 98 THR A C 1
ATOM 798 O O . THR A 1 98 ? -26.567 2.645 20.338 1.00 83.19 98 THR A O 1
ATOM 801 N N . ILE A 1 99 ? -28.011 1.765 21.843 1.00 74.31 99 ILE A N 1
ATOM 802 C CA . ILE A 1 99 ? -28.523 0.657 21.020 1.00 74.31 99 ILE A CA 1
ATOM 803 C C . ILE A 1 99 ? -29.729 1.149 20.224 1.00 74.31 99 ILE A C 1
ATOM 805 O O . ILE A 1 99 ? -30.489 1.965 20.801 1.00 74.31 99 ILE A O 1
#

Radius of gyration: 31.11 Å; chains: 1; bounding box: 74×26×78 Å

pLDDT: mean 81.37, std 11.59, range [41.22, 95.38]

Sequence (99 aa):
MVKQVGKPEVETQPLSPPPGWKSIVRVLLVAFALWIIMGPKDFIVWKDGKPELAPWRKAKLERELEELDSAEQYVLFARVPGNYLCYNCFDKEKIFVTI

Foldseek 3Di:
DDDDDDDDDPPDDPDPPPPDPVVVVVVVVVVVVVCVVVDDDDQWDQDPNDTDGDPVVVVVVVVVVVCVVPDDPDDDDDPDFDWDQDPPDPPDRTDTDDD

Secondary structure (DSSP, 8-state):
----PPPP----PPPPPPPPHHHHHHHHHHHHHHHHHTPPPPSEEEETTEEEE-HHHHHHHHHHHHHHHH--------SS-EEEE-TT-SS-SEEEE--